Protein AF-F2KQ88-F1 (afdb_monomer_lite)

Radius of gyration: 21.93 Å; chains: 1; bounding box: 41×26×55 Å

Secondary structure (DSSP, 8-state):
---EEEEEETTEEEEEEHHHHHHHHHHHHHHHHHHHHHH-HHHHHHHHHHHHHHHHT------SHHHHHHHT-

pLDDT: mean 92.77, std 5.77, range [62.47, 98.12]

Organism: Archaeoglobus veneficus (strain DSM 11195 / SNP6) (NCBI:txid693661)

Sequence (73 aa):
MIEVLRIKEADGNVIIKKEDFEKLIAELESLIETLEVLGDRDLMEQIKKSEEDILKGNIVKVESVDEFKKLLK

Foldseek 3Di:
DFAWDWDADPVGIDIDTPVVVVVVVVVVVVVVVVVVCVPDPVSVVVVVVVVVCVVVVVDDDDPDPVSVVVVVD

Structure (mmCIF, N/CA/C/O backbone):
data_AF-F2KQ88-F1
#
_entry.id   AF-F2KQ88-F1
#
loop_
_atom_site.group_PDB
_atom_site.id
_atom_site.type_symbol
_atom_site.label_atom_id
_atom_site.label_alt_id
_atom_site.label_comp_id
_atom_site.label_asym_id
_atom_site.label_entity_id
_atom_site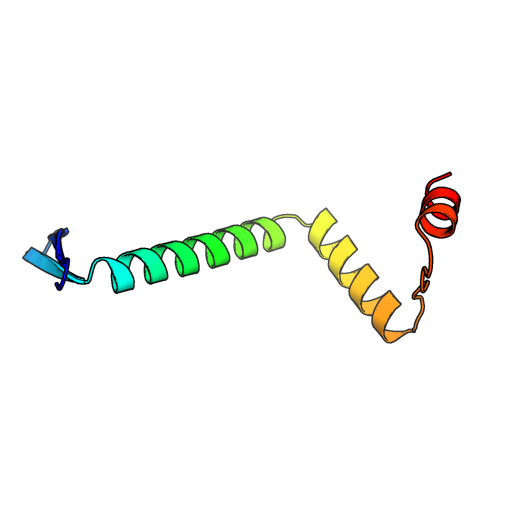.label_seq_id
_atom_site.pdbx_PDB_ins_code
_atom_site.Cartn_x
_atom_site.Cartn_y
_atom_site.Cartn_z
_atom_site.occupancy
_atom_site.B_iso_or_equiv
_atom_site.auth_seq_id
_atom_site.auth_comp_id
_atom_site.auth_asym_id
_atom_site.auth_atom_id
_atom_site.pdbx_PDB_model_num
ATOM 1 N N . MET A 1 1 ? 3.650 12.474 31.135 1.00 78.88 1 MET A N 1
ATOM 2 C CA . MET A 1 1 ? 2.212 12.533 31.477 1.00 78.88 1 MET A CA 1
ATOM 3 C C . MET A 1 1 ? 1.521 11.545 30.553 1.00 78.88 1 MET A C 1
ATOM 5 O O . MET A 1 1 ? 1.829 11.589 29.372 1.00 78.88 1 MET A O 1
ATOM 9 N N . ILE A 1 2 ? 0.734 10.594 31.061 1.00 83.75 2 ILE A N 1
ATOM 10 C CA . ILE A 1 2 ? 0.093 9.572 30.214 1.00 83.75 2 ILE A CA 1
ATOM 11 C C . ILE A 1 2 ? -1.310 10.067 29.868 1.00 83.75 2 ILE A C 1
ATOM 13 O O . ILE A 1 2 ? -2.104 10.310 30.774 1.00 83.75 2 ILE A O 1
ATOM 17 N N . GLU A 1 3 ? -1.595 10.222 28.577 1.00 91.25 3 GLU A N 1
ATOM 18 C CA . GLU A 1 3 ? -2.924 10.570 28.073 1.00 91.25 3 GLU A CA 1
ATOM 19 C C . GLU A 1 3 ? -3.660 9.284 27.673 1.00 91.25 3 GLU A C 1
ATOM 21 O O . GLU A 1 3 ? -3.138 8.459 26.916 1.00 91.25 3 GLU A O 1
ATOM 26 N N . VAL A 1 4 ? -4.858 9.082 28.222 1.00 92.81 4 VAL A N 1
ATOM 27 C CA . VAL A 1 4 ? -5.682 7.891 27.982 1.00 92.81 4 VAL A CA 1
ATOM 28 C C . VAL A 1 4 ? -7.043 8.291 27.434 1.00 92.81 4 VAL A C 1
ATOM 30 O O . VAL A 1 4 ? -7.630 9.282 27.867 1.00 92.81 4 VAL A O 1
ATOM 33 N N . LEU A 1 5 ? -7.552 7.495 26.502 1.00 89.25 5 LEU A N 1
ATOM 34 C CA . LEU A 1 5 ? -8.899 7.602 25.963 1.00 89.25 5 LEU A CA 1
ATOM 35 C C . LEU A 1 5 ? -9.777 6.551 26.637 1.00 89.25 5 LEU A C 1
ATOM 37 O O . LEU A 1 5 ? -9.378 5.394 26.778 1.00 89.25 5 LEU A O 1
ATOM 41 N N . ARG A 1 6 ? -10.981 6.953 27.045 1.00 90.62 6 ARG A N 1
ATOM 42 C CA . ARG A 1 6 ? -12.025 6.040 27.517 1.00 90.62 6 ARG A CA 1
ATOM 43 C C . ARG A 1 6 ? -13.111 5.960 26.455 1.00 90.62 6 ARG A C 1
ATOM 45 O O . ARG A 1 6 ? -13.813 6.942 26.227 1.00 90.62 6 ARG A O 1
ATOM 52 N N . ILE A 1 7 ? -13.257 4.792 25.847 1.00 89.00 7 ILE A N 1
ATOM 53 C CA . ILE A 1 7 ? -14.209 4.525 24.770 1.00 89.00 7 ILE A CA 1
ATOM 54 C C . ILE A 1 7 ? -15.329 3.653 25.334 1.00 89.00 7 ILE A C 1
ATOM 56 O O . ILE A 1 7 ? -15.076 2.706 26.082 1.00 89.00 7 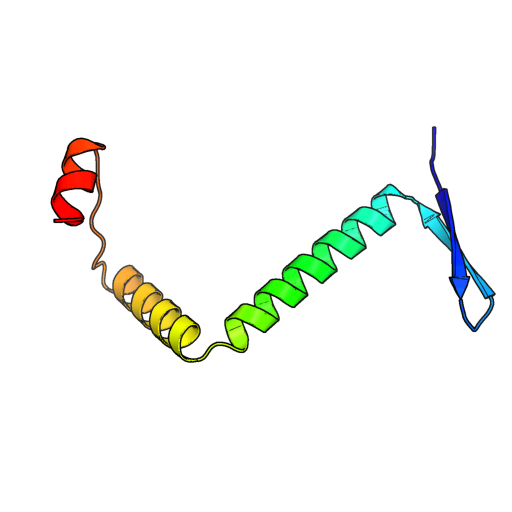ILE A O 1
ATOM 60 N N . LYS A 1 8 ? -16.577 4.003 25.023 1.00 89.56 8 LYS A N 1
ATOM 61 C CA . LYS A 1 8 ? -17.752 3.234 25.432 1.00 89.56 8 LYS A CA 1
ATOM 62 C C . LYS A 1 8 ? -18.094 2.242 24.323 1.00 89.56 8 LYS A C 1
ATOM 64 O O . LYS A 1 8 ? -18.447 2.662 23.227 1.00 89.56 8 LYS A O 1
ATOM 69 N N . GLU A 1 9 ? -18.005 0.957 24.627 1.00 87.25 9 GLU A N 1
ATOM 70 C CA . GLU A 1 9 ? -18.301 -0.147 23.715 1.00 87.25 9 GLU A CA 1
ATOM 71 C C . GLU A 1 9 ? -19.541 -0.929 24.172 1.00 87.25 9 GLU A C 1
ATOM 73 O O . GLU A 1 9 ? -20.085 -0.686 25.253 1.00 87.25 9 GLU A O 1
ATOM 78 N N . ALA A 1 10 ? -20.004 -1.861 23.332 1.00 82.19 10 ALA A N 1
ATOM 79 C CA . ALA A 1 10 ? -21.196 -2.670 23.594 1.00 82.19 10 ALA A CA 1
ATOM 80 C C . ALA A 1 10 ? -21.089 -3.475 24.905 1.00 82.19 1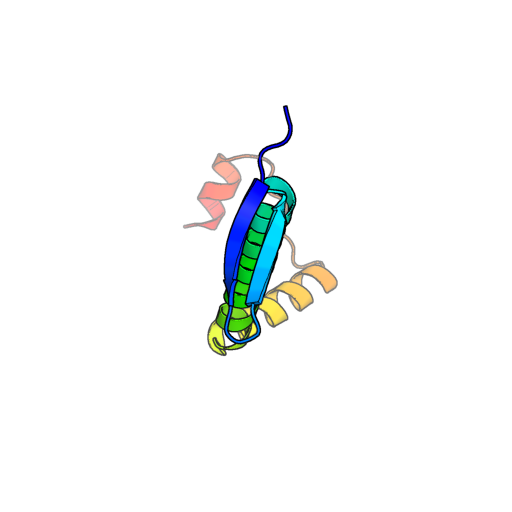0 ALA A C 1
ATOM 82 O O . ALA A 1 10 ? -22.056 -3.524 25.665 1.00 82.19 10 ALA A O 1
ATOM 83 N N . ASP A 1 11 ? -19.900 -4.007 25.207 1.00 83.44 11 ASP A N 1
ATOM 84 C CA . ASP A 1 11 ? -19.644 -4.858 26.377 1.00 83.44 11 ASP A CA 1
ATOM 85 C C . ASP A 1 11 ? -18.988 -4.115 27.561 1.00 83.44 11 ASP A C 1
ATOM 87 O O . ASP A 1 11 ? -18.582 -4.734 28.546 1.00 83.44 11 ASP A O 1
ATOM 91 N N . GLY A 1 12 ? -18.879 -2.779 27.514 1.00 88.19 12 GLY A N 1
ATOM 92 C CA . GLY A 1 12 ? -18.325 -1.995 28.623 1.00 88.19 12 GLY A CA 1
ATOM 93 C C . GLY A 1 12 ? -17.534 -0.758 28.207 1.00 88.19 12 GLY A C 1
ATOM 94 O O . GLY A 1 12 ? -17.853 -0.089 27.233 1.00 88.19 12 GLY A O 1
ATOM 95 N N . ASN A 1 13 ? -16.520 -0.395 29.000 1.00 88.12 13 ASN A N 1
ATOM 96 C CA . ASN A 1 13 ? -15.598 0.689 28.650 1.00 88.12 13 ASN A CA 1
ATOM 97 C C . ASN A 1 13 ? -14.209 0.121 28.377 1.00 88.12 13 ASN A C 1
ATOM 99 O O . ASN A 1 13 ? -13.683 -0.616 29.209 1.00 88.12 13 ASN A O 1
ATOM 103 N N . VAL A 1 14 ? -13.596 0.559 27.283 1.00 88.50 14 VAL A N 1
ATOM 104 C CA . VAL A 1 14 ? -12.190 0.307 26.971 1.00 88.50 14 VAL A CA 1
ATOM 105 C C . VAL A 1 14 ? -11.384 1.545 27.343 1.00 88.50 14 VAL A C 1
ATOM 107 O O . VAL A 1 14 ? -11.788 2.674 27.059 1.00 88.50 14 VAL A O 1
ATOM 110 N N . ILE A 1 15 ? -10.253 1.341 28.018 1.00 91.69 15 ILE A N 1
ATOM 111 C CA . ILE A 1 15 ? -9.277 2.396 28.299 1.00 91.69 15 ILE A CA 1
ATOM 112 C C . ILE A 1 15 ? -8.008 2.051 27.533 1.00 91.69 15 ILE A C 1
ATOM 114 O O . ILE A 1 15 ? -7.403 1.010 27.777 1.00 91.69 15 ILE A O 1
ATOM 118 N N . ILE A 1 16 ? -7.607 2.932 26.625 1.00 92.38 16 ILE A N 1
ATOM 119 C CA . ILE A 1 16 ? -6.423 2.770 25.780 1.00 92.38 16 ILE A CA 1
ATOM 120 C C . ILE A 1 16 ? -5.564 4.028 25.878 1.00 92.38 16 ILE A C 1
ATOM 122 O O . ILE A 1 16 ? -6.079 5.129 26.092 1.00 92.38 16 ILE A O 1
ATOM 126 N N . LYS A 1 17 ? -4.241 3.893 25.758 1.00 95.00 17 LYS A N 1
ATOM 127 C CA . LYS A 1 17 ? -3.385 5.075 25.631 1.00 95.00 17 LYS A CA 1
ATOM 128 C C . LYS A 1 17 ? -3.709 5.762 24.314 1.00 95.00 17 LYS A C 1
ATOM 130 O O . LYS A 1 17 ? -3.865 5.098 23.295 1.00 95.00 17 LYS A O 1
ATOM 135 N N . LYS A 1 18 ? -3.774 7.088 24.330 1.00 93.25 18 LYS A N 1
ATOM 136 C CA . LYS A 1 18 ? -4.074 7.861 23.122 1.00 93.25 18 LYS A CA 1
ATOM 137 C C . LYS A 1 18 ? -3.105 7.547 21.978 1.00 93.25 18 LYS A C 1
ATOM 139 O O . LYS A 1 18 ? -3.551 7.317 20.866 1.00 93.25 18 LYS A O 1
ATOM 144 N N . GLU A 1 19 ? -1.812 7.442 22.284 1.00 94.06 19 GLU A N 1
ATOM 145 C CA . GLU A 1 19 ? -0.776 7.105 21.299 1.00 94.06 19 GLU A CA 1
ATOM 146 C C . GLU A 1 19 ? -1.018 5.739 20.632 1.00 94.06 19 GLU A C 1
ATOM 148 O O . GLU A 1 19 ? -0.851 5.602 19.424 1.00 94.06 19 GLU A O 1
ATOM 153 N N . ASP A 1 20 ? -1.432 4.728 21.402 1.00 93.56 20 ASP A N 1
ATOM 154 C CA . ASP A 1 20 ? -1.701 3.390 20.862 1.00 93.56 20 ASP A CA 1
ATOM 155 C C . ASP A 1 20 ? -2.956 3.401 19.972 1.00 93.56 20 ASP A C 1
ATOM 157 O O . ASP A 1 20 ? -2.996 2.733 18.942 1.00 93.56 20 ASP A O 1
ATOM 161 N N . PHE A 1 21 ? -3.964 4.201 20.334 1.00 92.44 21 PHE A N 1
ATOM 162 C CA . PHE A 1 21 ? -5.164 4.389 19.520 1.00 92.44 21 PHE A CA 1
ATOM 163 C C . PHE A 1 21 ? -4.864 5.114 18.201 1.00 92.44 21 PHE A C 1
ATOM 165 O O . PHE A 1 21 ? -5.318 4.680 17.150 1.00 92.44 21 PHE A O 1
ATOM 172 N N . GLU A 1 22 ? -4.071 6.185 18.236 1.00 93.50 22 GLU A N 1
ATOM 173 C CA . GLU A 1 22 ? -3.665 6.925 17.033 1.00 93.50 22 GLU A CA 1
ATOM 174 C C . GLU A 1 22 ? -2.863 6.041 16.065 1.00 93.50 22 GLU A C 1
ATOM 176 O O . GLU A 1 22 ? -3.103 6.082 14.860 1.00 93.50 22 GLU A O 1
ATOM 181 N N . LYS A 1 23 ? -1.972 5.182 16.583 1.00 95.62 23 LYS A N 1
ATOM 182 C CA . LYS A 1 23 ? -1.261 4.183 15.767 1.00 95.62 23 LYS A CA 1
ATOM 183 C C . LYS A 1 23 ? -2.217 3.195 15.107 1.00 95.62 23 LYS A C 1
ATOM 185 O O . LYS A 1 23 ? -2.087 2.943 13.915 1.00 95.62 23 LYS A O 1
ATOM 190 N N . LEU A 1 24 ? -3.191 2.678 15.856 1.00 94.69 24 LEU A N 1
ATOM 191 C CA . LEU A 1 24 ? -4.187 1.751 15.319 1.00 94.69 24 LEU A CA 1
ATOM 192 C C . LEU A 1 24 ? -5.012 2.387 14.190 1.00 94.69 24 LEU A C 1
ATOM 194 O O . LEU A 1 24 ? -5.287 1.733 13.188 1.00 94.69 24 LEU A O 1
ATOM 198 N N . ILE A 1 25 ? -5.396 3.658 14.339 1.00 95.44 25 ILE A N 1
ATOM 199 C CA . ILE A 1 25 ? -6.109 4.394 13.289 1.00 95.44 25 ILE A CA 1
ATOM 200 C C . ILE A 1 25 ? -5.235 4.541 12.043 1.00 95.44 25 ILE A C 1
ATOM 202 O O . ILE A 1 25 ? -5.705 4.236 10.952 1.00 95.44 25 ILE A O 1
ATOM 206 N N . ALA A 1 26 ? -3.966 4.921 12.196 1.00 96.62 26 ALA A N 1
ATOM 207 C CA . ALA A 1 26 ? -3.048 5.045 11.065 1.00 96.62 26 ALA A CA 1
ATOM 208 C C . ALA A 1 26 ? -2.833 3.706 10.330 1.00 96.62 26 ALA A C 1
ATOM 210 O O . ALA A 1 26 ? -2.799 3.663 9.101 1.00 96.62 26 ALA A O 1
ATOM 211 N N . GLU A 1 27 ? -2.724 2.595 11.067 1.00 97.31 27 GLU A N 1
ATOM 212 C CA . GLU A 1 27 ? -2.643 1.252 10.476 1.00 97.31 27 GLU A CA 1
ATOM 213 C C . GLU A 1 27 ? -3.924 0.889 9.713 1.00 97.31 27 GLU A C 1
ATOM 215 O O . GLU A 1 27 ? -3.855 0.361 8.602 1.00 97.31 27 GLU A O 1
ATOM 220 N N . LEU A 1 28 ? -5.096 1.202 10.274 1.00 97.12 28 LEU A N 1
ATOM 221 C CA . LEU A 1 28 ? -6.378 0.968 9.614 1.00 97.12 28 LEU A CA 1
ATOM 222 C C . LEU A 1 28 ? -6.517 1.798 8.331 1.00 97.12 28 LEU A C 1
ATOM 224 O O . LEU A 1 28 ? -6.947 1.262 7.313 1.00 97.12 28 LEU A O 1
ATOM 228 N N . GLU A 1 29 ? -6.138 3.075 8.360 1.00 97.44 29 GLU A N 1
ATOM 229 C CA . GLU A 1 29 ? -6.145 3.948 7.181 1.00 97.44 29 GLU A CA 1
ATOM 230 C C . GLU A 1 29 ? -5.236 3.398 6.076 1.00 97.44 29 GLU A C 1
ATOM 232 O O . GLU A 1 29 ? -5.665 3.292 4.929 1.00 97.44 29 GLU A O 1
ATOM 237 N N . SER A 1 30 ? -4.029 2.939 6.426 1.00 97.75 30 SER A N 1
ATOM 238 C CA . SER A 1 30 ? -3.107 2.315 5.469 1.00 97.75 30 SER A CA 1
ATOM 239 C C . SER A 1 30 ? -3.682 1.039 4.837 1.00 97.75 30 SER A C 1
ATOM 241 O O . SER A 1 30 ? -3.510 0.788 3.639 1.00 97.75 30 SER A O 1
ATOM 243 N N . LEU A 1 31 ? -4.400 0.229 5.622 1.00 98.12 31 LEU A N 1
ATOM 244 C CA . LEU A 1 31 ? -5.082 -0.959 5.108 1.00 98.12 31 LEU A CA 1
ATOM 245 C C . LEU A 1 31 ? -6.239 -0.596 4.173 1.00 98.12 31 LEU A C 1
ATOM 247 O O . LEU A 1 31 ? -6.411 -1.256 3.150 1.00 98.12 31 LEU A O 1
ATOM 251 N N . ILE A 1 32 ? -7.018 0.438 4.501 1.00 97.94 32 ILE A N 1
ATOM 252 C CA . ILE A 1 32 ? -8.110 0.921 3.647 1.00 97.94 32 ILE A CA 1
ATOM 253 C C . ILE A 1 32 ? -7.554 1.405 2.308 1.00 97.94 32 ILE A C 1
ATOM 255 O O . ILE A 1 32 ? -8.025 0.940 1.275 1.00 97.94 32 ILE A O 1
ATOM 259 N N . GLU A 1 33 ? -6.513 2.238 2.315 1.00 96.62 33 GLU A N 1
ATOM 260 C CA . GLU A 1 33 ? -5.855 2.715 1.091 1.00 96.62 33 GLU A CA 1
ATOM 261 C C . GLU A 1 33 ? -5.356 1.540 0.235 1.00 96.62 33 GLU A C 1
ATOM 263 O O . GLU A 1 33 ? -5.567 1.491 -0.977 1.00 96.62 33 GLU A O 1
ATOM 268 N N . THR A 1 34 ? -4.765 0.523 0.870 1.00 97.00 34 THR A N 1
ATOM 269 C CA . THR A 1 34 ? -4.338 -0.694 0.167 1.00 97.00 34 THR A CA 1
ATOM 270 C C . THR A 1 34 ? -5.523 -1.408 -0.491 1.00 97.00 34 THR A C 1
ATOM 272 O O . THR A 1 34 ? -5.421 -1.855 -1.633 1.00 97.00 34 THR A O 1
ATOM 275 N N . LEU A 1 35 ? -6.662 -1.523 0.199 1.00 97.44 35 LEU A N 1
ATOM 276 C CA . LEU A 1 35 ? -7.872 -2.127 -0.364 1.00 97.44 35 LEU A CA 1
ATOM 277 C C . LEU A 1 35 ? -8.456 -1.302 -1.515 1.00 97.44 35 LEU A C 1
ATOM 279 O O . LEU A 1 35 ? -8.945 -1.889 -2.479 1.00 97.44 35 LEU A O 1
ATOM 283 N N . GLU A 1 36 ? -8.393 0.026 -1.439 1.00 96.19 36 GLU A N 1
ATOM 284 C CA . GLU A 1 36 ? -8.811 0.920 -2.522 1.00 96.19 36 GLU A CA 1
ATOM 285 C C . GLU A 1 36 ? -7.956 0.700 -3.774 1.00 96.19 36 GLU A C 1
ATOM 287 O O . GLU A 1 36 ? -8.507 0.501 -4.858 1.00 96.19 36 GLU A O 1
ATOM 292 N N . VAL A 1 37 ? -6.629 0.616 -3.618 1.00 97.19 37 VAL A N 1
ATOM 293 C CA . VAL A 1 37 ? -5.704 0.286 -4.715 1.00 97.19 37 VAL A CA 1
ATOM 294 C C . VAL A 1 37 ? -6.015 -1.089 -5.310 1.00 97.19 37 VAL A C 1
ATOM 296 O O . VAL A 1 37 ? -6.117 -1.224 -6.526 1.00 97.19 37 VAL A O 1
ATOM 299 N N . LEU A 1 38 ? -6.215 -2.113 -4.472 1.00 96.56 38 LEU A N 1
ATOM 300 C CA . LEU A 1 38 ? -6.545 -3.468 -4.933 1.00 96.56 38 LEU A CA 1
ATOM 301 C C . LEU A 1 38 ? -7.915 -3.550 -5.629 1.00 96.56 38 LEU A C 1
ATOM 303 O O . LEU A 1 38 ? -8.136 -4.449 -6.446 1.00 96.56 38 LEU A O 1
ATOM 307 N N . GLY A 1 39 ? -8.839 -2.651 -5.287 1.00 96.00 39 GLY A N 1
ATOM 308 C CA . GLY A 1 39 ? -10.160 -2.549 -5.902 1.00 96.00 39 GLY A CA 1
ATOM 309 C C . GLY A 1 39 ? -10.135 -1.963 -7.316 1.00 96.00 39 GLY A C 1
ATOM 310 O O . GLY A 1 39 ? -11.041 -2.249 -8.105 1.00 96.00 39 GLY A O 1
ATOM 311 N N . ASP A 1 40 ? -9.103 -1.192 -7.659 1.00 97.88 40 ASP A N 1
ATOM 312 C CA . ASP A 1 40 ? -8.925 -0.589 -8.978 1.00 97.88 40 ASP A CA 1
ATOM 313 C C . ASP A 1 40 ? -8.137 -1.525 -9.912 1.00 97.88 40 ASP A C 1
ATOM 315 O O . ASP A 1 40 ? -6.935 -1.757 -9.768 1.00 97.88 40 ASP A O 1
ATOM 319 N N . ARG A 1 41 ? -8.835 -2.080 -10.908 1.00 97.25 41 ARG A N 1
ATOM 320 C CA . ARG A 1 41 ? -8.245 -3.022 -11.870 1.00 97.25 41 ARG A CA 1
ATOM 321 C C . ARG A 1 41 ? -7.194 -2.375 -12.763 1.00 97.25 41 ARG A C 1
ATOM 323 O O . ARG A 1 41 ? -6.161 -3.001 -12.997 1.00 97.25 41 ARG A O 1
ATOM 330 N N . ASP A 1 42 ? -7.452 -1.165 -13.246 1.00 97.62 42 ASP A N 1
ATOM 331 C CA . ASP A 1 42 ? -6.563 -0.483 -14.186 1.00 97.62 42 ASP A CA 1
ATOM 332 C C . ASP A 1 42 ? -5.271 -0.088 -13.464 1.00 97.62 42 ASP A C 1
ATOM 334 O O . ASP A 1 42 ? -4.169 -0.305 -13.976 1.00 97.62 42 ASP A O 1
ATOM 338 N N . LEU A 1 43 ? -5.393 0.406 -12.228 1.00 97.38 43 LEU A N 1
ATOM 339 C CA . LEU A 1 43 ? -4.248 0.697 -11.372 1.00 97.38 43 LEU A CA 1
ATOM 340 C C . LEU A 1 43 ? -3.438 -0.570 -11.062 1.00 97.38 43 LEU A C 1
ATOM 342 O O . LEU A 1 43 ? -2.213 -0.564 -11.181 1.00 97.38 43 LEU A O 1
ATOM 346 N N . MET A 1 44 ? -4.096 -1.684 -10.733 1.00 98.00 44 MET A N 1
ATOM 347 C CA . MET A 1 44 ? -3.405 -2.951 -10.483 1.00 98.00 44 MET A CA 1
ATOM 348 C C . MET A 1 44 ? -2.674 -3.497 -11.715 1.00 98.00 44 MET A C 1
ATOM 350 O O . MET A 1 44 ? -1.593 -4.074 -11.579 1.00 98.00 44 MET A O 1
ATOM 354 N N . GLU A 1 45 ? -3.220 -3.323 -12.920 1.00 97.62 45 GLU A N 1
ATOM 355 C CA . GLU A 1 45 ? -2.518 -3.669 -14.162 1.00 97.62 45 GLU A CA 1
ATOM 356 C C . GLU A 1 45 ? -1.285 -2.784 -14.384 1.00 97.62 45 GLU A C 1
ATOM 358 O O . GLU A 1 45 ? -0.217 -3.290 -14.745 1.00 97.62 45 GLU A O 1
ATOM 363 N N . GLN A 1 46 ? -1.393 -1.481 -14.109 1.00 97.62 46 GLN A N 1
ATOM 364 C CA . GLN A 1 46 ? -0.263 -0.552 -14.186 1.00 97.62 46 GLN A CA 1
ATOM 365 C C . GLN A 1 46 ? 0.841 -0.892 -13.180 1.00 97.62 46 GLN A C 1
ATOM 367 O O . GLN A 1 46 ? 2.019 -0.884 -13.550 1.00 97.62 46 GLN A O 1
ATOM 372 N N . ILE A 1 47 ? 0.481 -1.229 -11.938 1.00 96.94 47 ILE A N 1
ATOM 373 C CA . ILE A 1 47 ? 1.429 -1.656 -10.900 1.00 96.94 47 ILE A CA 1
ATOM 374 C C . ILE A 1 47 ? 2.186 -2.902 -11.365 1.00 96.94 47 ILE A C 1
ATOM 376 O O . ILE A 1 47 ? 3.414 -2.880 -11.407 1.00 96.94 47 ILE A O 1
ATOM 380 N N . LYS A 1 48 ? 1.480 -3.946 -11.818 1.00 97.12 48 LYS A N 1
ATOM 381 C CA . LYS A 1 48 ? 2.113 -5.187 -12.305 1.00 97.12 48 LYS A CA 1
ATOM 382 C C . LYS A 1 48 ? 3.063 -4.942 -13.471 1.00 97.12 48 LYS A C 1
ATOM 384 O O . LYS A 1 48 ? 4.174 -5.464 -13.489 1.00 97.12 48 LYS A O 1
ATOM 389 N N . LYS A 1 49 ? 2.650 -4.127 -14.445 1.00 97.12 49 LYS A N 1
ATOM 390 C CA . LYS A 1 49 ? 3.516 -3.773 -15.574 1.00 97.12 49 LYS A CA 1
ATOM 391 C C . LYS A 1 49 ? 4.773 -3.039 -15.101 1.00 97.12 49 LYS A C 1
ATOM 393 O O . LYS A 1 49 ? 5.863 -3.327 -15.584 1.00 97.12 49 LYS A O 1
ATOM 398 N N . SER A 1 50 ? 4.622 -2.133 -14.138 1.00 96.06 50 SER A N 1
ATOM 399 C CA . SER A 1 50 ? 5.743 -1.388 -13.561 1.00 96.06 50 SER A CA 1
ATOM 400 C C . SER A 1 50 ? 6.713 -2.313 -12.818 1.00 96.06 50 SER A C 1
ATOM 402 O O . SER A 1 50 ? 7.923 -2.186 -12.986 1.00 96.06 50 SER A O 1
ATOM 404 N N . GLU A 1 51 ? 6.206 -3.284 -12.052 1.00 96.81 51 GLU A N 1
ATOM 405 C CA . GLU A 1 51 ? 7.026 -4.316 -11.403 1.00 96.81 51 GLU A CA 1
ATOM 406 C C . GLU A 1 51 ? 7.813 -5.140 -12.429 1.00 96.81 51 GLU A C 1
ATOM 408 O O . GLU A 1 51 ? 9.017 -5.353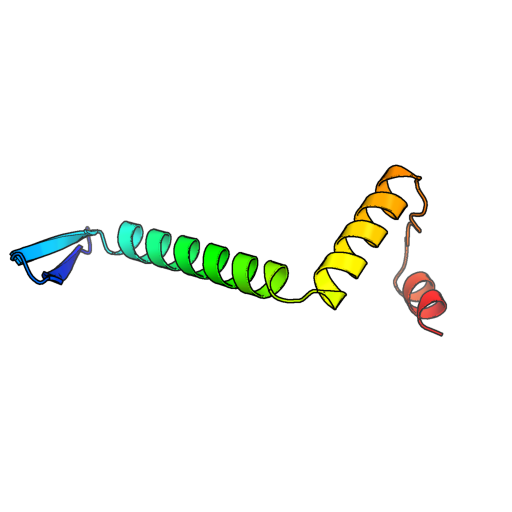 -12.270 1.00 96.81 51 GLU A O 1
ATOM 413 N N . GLU A 1 52 ? 7.165 -5.564 -13.516 1.00 97.12 52 GLU A N 1
ATOM 414 C CA . GLU A 1 52 ? 7.837 -6.279 -14.599 1.00 97.12 52 GLU A CA 1
ATOM 415 C C . GLU A 1 52 ? 8.933 -5.444 -15.267 1.00 97.12 52 GLU A C 1
ATOM 417 O O . GLU A 1 52 ? 10.010 -5.971 -15.556 1.00 97.12 52 GLU A O 1
ATOM 422 N N . ASP A 1 53 ? 8.670 -4.164 -15.530 1.00 97.06 53 ASP A N 1
ATOM 423 C CA . ASP A 1 53 ? 9.639 -3.258 -16.141 1.00 97.06 53 ASP A CA 1
ATOM 424 C C . ASP A 1 53 ? 10.856 -3.051 -15.229 1.00 97.06 53 ASP A C 1
ATOM 426 O O . ASP A 1 53 ? 11.993 -3.126 -15.700 1.00 97.06 53 ASP A O 1
ATOM 430 N N . ILE A 1 54 ? 10.649 -2.909 -13.916 1.00 95.69 54 ILE A N 1
ATOM 431 C CA . ILE A 1 54 ? 11.740 -2.835 -12.934 1.00 95.69 54 ILE A CA 1
ATOM 432 C C . ILE A 1 54 ? 12.578 -4.118 -12.954 1.00 95.69 54 ILE A C 1
ATOM 434 O O . ILE A 1 54 ? 13.805 -4.047 -13.043 1.00 95.69 54 ILE A O 1
ATOM 438 N N . LEU A 1 55 ? 11.937 -5.290 -12.921 1.00 95.50 55 LEU A N 1
ATOM 439 C CA . LEU A 1 55 ? 12.630 -6.585 -12.924 1.00 95.50 55 LEU A CA 1
ATOM 440 C C . LEU A 1 55 ? 13.423 -6.831 -14.212 1.00 95.50 55 LEU A C 1
ATOM 442 O O . LEU A 1 55 ? 14.494 -7.436 -14.173 1.00 95.50 55 LEU A O 1
ATOM 446 N N . LYS A 1 56 ? 12.919 -6.352 -15.353 1.00 96.75 56 LYS A N 1
ATOM 447 C CA . LYS A 1 56 ? 13.598 -6.438 -16.656 1.00 96.75 56 LYS A CA 1
ATOM 448 C C . LYS A 1 56 ? 14.706 -5.390 -16.819 1.00 96.75 56 LYS A C 1
ATOM 450 O O . LYS A 1 56 ? 15.454 -5.458 -17.791 1.00 96.75 56 LYS A O 1
ATOM 455 N N . GLY A 1 57 ? 14.831 -4.442 -15.887 1.00 95.25 57 GLY A N 1
ATOM 456 C CA . GLY A 1 57 ? 15.783 -3.336 -15.977 1.00 95.25 57 GLY A CA 1
ATOM 457 C C . GLY A 1 57 ? 15.361 -2.239 -16.958 1.00 95.25 57 GLY A C 1
ATOM 458 O O . GLY A 1 57 ? 16.198 -1.429 -17.352 1.00 95.25 57 GLY A O 1
ATOM 459 N N . ASN A 1 58 ? 14.077 -2.174 -17.328 1.00 94.00 58 ASN A N 1
ATOM 460 C CA . ASN A 1 58 ? 13.482 -1.120 -18.156 1.00 94.00 58 ASN A CA 1
ATOM 461 C C . ASN A 1 58 ? 13.290 0.174 -17.341 1.00 94.00 58 ASN A C 1
ATOM 463 O O . ASN A 1 58 ? 12.205 0.748 -17.290 1.00 94.00 58 ASN A O 1
ATOM 467 N N . ILE A 1 59 ? 14.344 0.623 -16.664 1.00 91.00 59 ILE A N 1
ATOM 468 C CA . ILE A 1 59 ? 14.339 1.801 -15.800 1.00 91.00 59 ILE A CA 1
ATOM 469 C C . ILE A 1 59 ? 15.174 2.911 -16.432 1.00 91.00 59 ILE A C 1
ATOM 471 O O . ILE A 1 59 ? 16.270 2.681 -16.941 1.00 91.00 59 ILE A O 1
ATOM 475 N N . VAL A 1 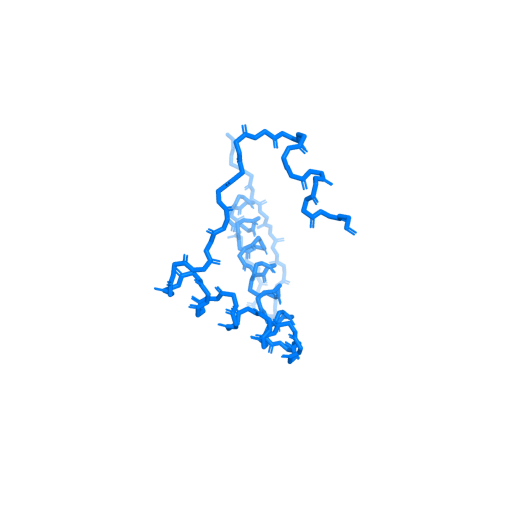60 ? 14.664 4.140 -16.377 1.00 89.00 60 VAL A N 1
ATOM 476 C CA . VAL A 1 60 ? 15.407 5.329 -16.802 1.00 89.00 60 VAL A CA 1
ATOM 477 C C . VAL A 1 60 ? 15.898 6.039 -15.552 1.00 89.00 60 VAL A C 1
ATOM 479 O O . VAL A 1 60 ? 15.105 6.539 -14.755 1.00 89.00 60 VAL A O 1
ATOM 482 N N . LYS A 1 61 ? 17.218 6.075 -15.364 1.00 88.94 61 LYS A N 1
ATOM 483 C CA . LYS A 1 61 ? 17.824 6.911 -14.330 1.00 88.94 61 LYS A CA 1
ATOM 484 C C . LYS A 1 61 ? 17.838 8.349 -14.831 1.00 88.94 61 LYS A C 1
ATOM 486 O O . LYS A 1 61 ? 18.314 8.604 -15.929 1.00 88.94 61 LYS A O 1
ATOM 491 N N . VAL A 1 62 ? 17.337 9.263 -14.012 1.00 92.62 62 VAL A N 1
ATOM 492 C CA . VAL A 1 62 ? 17.298 10.692 -14.317 1.00 92.62 62 VAL A CA 1
ATOM 493 C C . VAL A 1 62 ? 18.183 11.420 -13.313 1.00 92.62 62 VAL A C 1
ATOM 495 O O . VAL A 1 62 ? 17.959 11.317 -12.108 1.00 92.62 62 VAL A O 1
ATOM 498 N N . GLU A 1 63 ? 19.205 12.128 -13.791 1.00 92.25 63 GLU A N 1
ATOM 499 C CA . GLU A 1 63 ? 20.218 12.780 -12.944 1.00 92.25 63 GLU A CA 1
ATOM 500 C C . GLU A 1 63 ? 19.986 14.289 -12.792 1.00 92.25 63 GLU A C 1
ATOM 502 O O . GLU A 1 63 ? 20.632 14.947 -11.976 1.00 92.25 63 GLU A O 1
ATOM 507 N N . SER A 1 64 ? 19.043 14.856 -13.550 1.00 94.00 64 SER A N 1
ATOM 508 C CA . SER A 1 64 ? 18.688 16.271 -13.452 1.00 94.00 64 SER A CA 1
ATOM 509 C C . SER A 1 64 ? 17.212 16.540 -13.741 1.00 94.00 64 SER A C 1
ATOM 511 O O . SER A 1 64 ? 16.545 15.823 -14.486 1.00 94.00 64 SER A O 1
ATOM 513 N N . VAL A 1 65 ? 16.702 17.643 -13.193 1.00 90.75 65 VAL A N 1
ATOM 514 C CA . VAL A 1 65 ? 15.332 18.113 -13.458 1.00 90.75 65 VAL A CA 1
ATOM 515 C C . VAL A 1 65 ? 15.118 18.417 -14.947 1.00 90.75 65 VAL A C 1
ATOM 517 O O . VAL A 1 65 ? 14.026 18.203 -15.472 1.00 90.75 65 VAL A O 1
ATOM 520 N N . ASP A 1 66 ? 16.144 18.898 -15.649 1.00 92.12 66 ASP A N 1
ATOM 521 C CA . ASP A 1 66 ? 16.045 19.198 -17.080 1.00 92.12 66 ASP A CA 1
ATOM 522 C C . ASP A 1 66 ? 15.957 17.933 -17.937 1.00 92.12 66 ASP A C 1
ATOM 524 O O . ASP A 1 66 ? 15.264 17.929 -18.954 1.00 92.12 66 ASP A O 1
ATOM 528 N N . GLU A 1 67 ? 16.616 16.850 -17.525 1.00 90.75 67 GLU A N 1
ATOM 529 C CA . GLU A 1 67 ? 16.458 15.530 -18.133 1.00 90.75 67 GLU A CA 1
ATOM 530 C C . GLU A 1 67 ? 15.054 14.970 -17.880 1.00 90.75 67 GLU A C 1
ATOM 532 O O . GLU A 1 67 ? 14.395 14.549 -18.830 1.00 90.75 67 GLU A O 1
ATOM 537 N N . PHE A 1 68 ? 14.535 15.088 -16.652 1.00 90.38 68 PHE A N 1
ATOM 538 C CA . PHE A 1 68 ? 13.159 14.692 -16.330 1.00 90.38 68 PHE A CA 1
ATOM 539 C C . PHE A 1 68 ? 12.134 15.395 -17.230 1.00 90.38 68 PHE A C 1
ATOM 541 O O . PHE A 1 68 ? 11.273 14.760 -17.834 1.00 90.38 68 PHE A O 1
ATOM 548 N N . LYS A 1 69 ? 12.264 16.719 -17.392 1.00 91.50 69 LYS A N 1
ATOM 549 C CA . LYS A 1 69 ? 11.365 17.525 -18.235 1.00 91.50 69 LYS A CA 1
ATOM 550 C C . LYS A 1 69 ? 11.380 17.123 -19.711 1.00 91.50 69 LYS A C 1
ATOM 552 O O . LYS A 1 69 ? 10.406 17.400 -20.406 1.00 91.50 69 LYS A O 1
ATOM 557 N N . LYS A 1 70 ? 12.463 16.521 -20.213 1.00 89.12 70 LYS A N 1
ATOM 558 C CA . LYS A 1 70 ? 12.537 16.029 -21.600 1.00 89.12 70 LYS A CA 1
ATOM 559 C C . LYS A 1 70 ? 11.740 14.741 -21.805 1.00 89.12 70 LYS A C 1
ATOM 561 O O . LYS A 1 70 ? 11.303 14.515 -22.922 1.00 89.12 70 LYS A O 1
ATOM 566 N N . LEU A 1 71 ? 11.535 13.944 -20.755 1.00 85.00 71 LEU A N 1
ATOM 567 C CA . LEU A 1 71 ? 10.766 12.693 -20.806 1.00 85.00 71 LEU A CA 1
ATOM 568 C C . LEU A 1 71 ? 9.245 12.912 -20.755 1.00 85.00 71 LEU A C 1
ATOM 570 O O . LEU A 1 71 ? 8.488 11.999 -21.061 1.00 85.00 71 LEU A O 1
ATOM 574 N N . LEU A 1 72 ? 8.799 14.108 -20.359 1.00 80.12 72 LEU A N 1
ATOM 575 C CA . LEU A 1 72 ? 7.383 14.484 -20.254 1.00 80.12 72 LEU A CA 1
ATOM 576 C C . LEU A 1 72 ? 6.823 15.171 -21.516 1.00 80.12 72 LEU A C 1
ATOM 578 O O . LEU A 1 72 ? 5.675 15.615 -21.501 1.00 80.12 72 LEU A O 1
ATOM 582 N N . LYS A 1 73 ? 7.639 15.333 -22.564 1.00 62.47 73 LYS A N 1
ATOM 583 C CA . LYS A 1 73 ? 7.270 15.95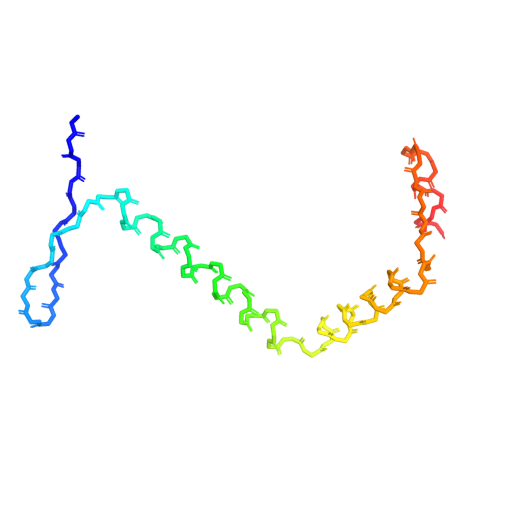6 -23.845 1.00 62.47 73 LYS A CA 1
ATOM 584 C C . LYS A 1 73 ? 7.072 14.902 -24.921 1.00 62.47 73 LYS A C 1
ATOM 586 O O . LYS A 1 73 ? 6.189 15.139 -25.771 1.00 62.47 73 LYS A O 1
#